Protein AF-A0A958K481-F1 (afdb_monomer)

Secondary structure (DSSP, 8-state):
-------S---S-GGGTT----------SS-HHHHHHHHHTGGGSPPSSEEEEEEE--EEE-TTS-EEEPPPEEEEEEE------PPP-----------------------------------

Radius of gyration: 35.32 Å; Cα contacts (8 Å, |Δi|>4): 56; chains: 1; bounding box: 50×58×116 Å

pLDDT: mean 71.18, std 17.57, range [38.75, 92.88]

Sequence (123 aa):
NNGGDFGQGGTLPDSFGNLGSTTFSGVVVVSSDVRAFINFNRESMPELPFNMLVESWVTGATSSGQTVNTNKVFIEVLFTADVVVPPADGTTGTGAQTEGSTDDQTTDESTSELGTDAGTTEG

Foldseek 3Di:
DDDDDPDDDDPDPPVVVPPPDDDDDDDDPQDPVNVVVCVVCVVVDDDPFDKDKDKDWDWDADPVGDIDIDDIDIDIDTDHDDDPDPPDPDPPPPPDDDDDDDDDDDDDDDDDDDDDDDDDDDD

Mean predicted aligned error: 19.37 Å

Solvent-accessible surface area (backbone atoms only — not comparable to full-atom values): 9178 Å² total; per-residue (Å²): 136,82,82,84,82,88,83,86,81,73,96,62,62,82,79,63,83,71,66,76,89,81,82,88,82,90,78,79,87,74,45,73,64,55,50,50,50,49,64,74,44,46,88,81,46,78,70,74,65,44,78,44,80,45,80,44,65,54,77,47,70,46,100,87,70,49,77,46,70,54,75,78,45,79,44,80,45,78,46,66,72,84,80,81,75,73,79,75,83,75,79,80,77,86,76,87,77,86,85,82,86,82,86,86,88,83,86,81,90,77,88,81,84,85,79,86,87,89,82,86,89,90,136

Structure (mmCIF, N/CA/C/O backbone):
data_AF-A0A958K481-F1
#
_entry.id   AF-A0A958K481-F1
#
loop_
_atom_site.group_PDB
_atom_site.id
_atom_site.type_symbol
_atom_site.label_atom_id
_atom_site.label_alt_id
_atom_site.label_comp_id
_atom_site.label_asym_id
_atom_site.label_entity_id
_atom_site.label_seq_id
_atom_site.pdbx_PDB_ins_code
_atom_site.Cartn_x
_atom_site.Cartn_y
_atom_site.Cartn_z
_atom_site.occupancy
_atom_site.B_iso_or_equiv
_atom_site.auth_seq_id
_atom_site.auth_comp_id
_atom_site.auth_asym_id
_atom_site.auth_atom_id
_atom_site.pdbx_PDB_model_num
ATOM 1 N N . ASN A 1 1 ? 25.360 14.346 -34.187 1.00 46.69 1 ASN A N 1
ATOM 2 C CA . ASN A 1 1 ? 26.161 13.144 -34.506 1.00 46.69 1 ASN A CA 1
ATOM 3 C C . ASN A 1 1 ? 26.271 12.291 -33.262 1.00 46.69 1 ASN A C 1
ATOM 5 O O . ASN A 1 1 ? 26.901 12.748 -32.326 1.00 46.69 1 ASN A O 1
ATOM 9 N N . ASN A 1 2 ? 25.622 11.137 -33.126 1.00 42.38 2 ASN A N 1
ATOM 10 C CA . ASN A 1 2 ? 25.170 10.183 -34.140 1.00 42.38 2 ASN A CA 1
ATOM 11 C C . ASN A 1 2 ? 23.717 9.763 -33.897 1.00 42.38 2 ASN A C 1
ATOM 13 O O . ASN A 1 2 ? 23.387 9.281 -32.818 1.00 42.38 2 ASN A O 1
ATOM 17 N N . GLY A 1 3 ? 22.879 9.945 -34.920 1.00 45.38 3 GLY A N 1
ATOM 18 C CA . GLY A 1 3 ? 21.603 9.254 -35.037 1.00 45.38 3 GLY A CA 1
ATOM 19 C C . GLY A 1 3 ? 21.866 7.834 -35.524 1.00 45.38 3 GLY A C 1
ATOM 20 O O . GLY A 1 3 ? 22.522 7.649 -36.548 1.00 45.38 3 GLY A O 1
ATOM 21 N N . GLY A 1 4 ? 21.404 6.851 -34.754 1.00 46.06 4 GLY A N 1
ATOM 22 C CA . GLY A 1 4 ? 21.304 5.466 -35.193 1.00 46.06 4 GLY A CA 1
ATOM 23 C C . GLY A 1 4 ? 20.072 5.332 -36.071 1.00 46.06 4 GLY A C 1
ATOM 24 O O . GLY A 1 4 ? 18.951 5.285 -35.572 1.00 46.06 4 GLY A O 1
ATOM 25 N N . ASP A 1 5 ? 20.314 5.357 -37.372 1.00 55.31 5 ASP A N 1
ATOM 26 C CA . ASP A 1 5 ? 19.375 5.018 -38.429 1.00 55.31 5 ASP A CA 1
ATOM 27 C C . ASP A 1 5 ? 18.972 3.538 -38.298 1.00 55.31 5 ASP A C 1
ATOM 29 O O . ASP A 1 5 ? 19.783 2.639 -38.518 1.00 55.31 5 ASP A O 1
ATOM 33 N N . PHE A 1 6 ? 17.727 3.287 -37.886 1.00 55.09 6 PHE A N 1
ATOM 34 C CA . PHE A 1 6 ? 17.092 1.964 -37.919 1.00 55.09 6 PHE A CA 1
ATOM 35 C C . PHE A 1 6 ? 16.237 1.782 -39.185 1.00 55.09 6 PHE A C 1
ATOM 37 O O . PHE A 1 6 ? 15.251 1.047 -39.175 1.00 55.09 6 PHE A O 1
ATOM 44 N N . GLY A 1 7 ? 16.577 2.453 -40.285 1.00 55.06 7 GLY A N 1
ATOM 45 C CA . GLY A 1 7 ? 15.882 2.327 -41.556 1.00 55.06 7 GLY A CA 1
ATOM 46 C C . GLY A 1 7 ? 16.638 1.456 -42.553 1.00 55.06 7 GLY A C 1
ATOM 47 O O . GLY A 1 7 ? 17.544 1.946 -43.213 1.00 55.06 7 GLY A O 1
ATOM 48 N N . GLN A 1 8 ? 16.184 0.204 -42.711 1.00 52.12 8 GLN A N 1
ATOM 49 C CA . GLN A 1 8 ? 16.075 -0.583 -43.964 1.00 52.12 8 GLN A CA 1
ATOM 50 C C . GLN A 1 8 ? 16.453 -2.058 -43.757 1.00 52.12 8 GLN A C 1
ATOM 52 O O . GLN A 1 8 ? 17.598 -2.463 -43.931 1.00 52.12 8 GLN A O 1
ATOM 57 N N . GLY A 1 9 ? 15.462 -2.890 -43.419 1.00 47.78 9 GLY A N 1
ATOM 58 C CA . GLY A 1 9 ? 15.612 -4.350 -43.482 1.00 47.78 9 GLY A CA 1
ATOM 59 C C . GLY A 1 9 ? 14.680 -5.157 -42.580 1.00 47.78 9 GLY A C 1
ATOM 60 O O . GLY A 1 9 ? 14.543 -6.362 -42.774 1.00 47.78 9 GLY A O 1
ATOM 61 N N . GLY A 1 10 ? 14.017 -4.527 -41.609 1.00 57.47 10 GLY A N 1
ATOM 62 C CA . GLY A 1 10 ? 13.022 -5.200 -40.776 1.00 57.47 10 GLY A CA 1
ATOM 63 C C . GLY A 1 10 ? 11.701 -5.358 -41.524 1.00 57.47 10 GLY A C 1
ATOM 64 O O . GLY A 1 10 ? 11.105 -4.372 -41.936 1.00 57.47 10 GLY A O 1
ATOM 65 N N . THR A 1 11 ? 11.200 -6.584 -41.661 1.00 59.88 11 THR A N 1
ATOM 66 C CA . THR A 1 11 ? 9.871 -6.905 -42.225 1.00 59.88 11 THR A CA 1
ATOM 67 C C . THR A 1 11 ? 8.705 -6.474 -41.326 1.00 59.88 11 THR A C 1
ATOM 69 O O . THR A 1 11 ? 7.584 -6.953 -41.487 1.00 59.88 11 THR A O 1
ATOM 72 N N . LEU A 1 12 ? 8.968 -5.638 -40.324 1.00 64.56 12 LEU A N 1
ATOM 73 C CA . LEU A 1 12 ? 7.985 -5.221 -39.343 1.00 64.56 12 LEU A CA 1
ATOM 74 C C . LEU A 1 12 ? 7.479 -3.831 -39.735 1.00 64.56 12 LEU A C 1
ATOM 76 O O . LEU A 1 12 ? 8.296 -2.927 -39.887 1.00 64.56 12 LEU A O 1
ATOM 80 N N . PRO A 1 13 ? 6.158 -3.658 -39.920 1.00 65.38 13 PRO A N 1
ATOM 81 C CA . PRO A 1 13 ? 5.569 -2.364 -40.233 1.00 65.38 13 PRO A CA 1
ATOM 82 C C . PRO A 1 13 ? 5.987 -1.304 -39.209 1.00 65.38 13 PRO A C 1
ATOM 84 O O . PRO A 1 13 ? 6.003 -1.586 -38.009 1.00 65.38 13 PRO A O 1
ATOM 87 N N . ASP A 1 14 ? 6.233 -0.074 -39.666 1.00 61.75 14 ASP A N 1
ATOM 88 C CA . ASP A 1 14 ? 6.651 1.076 -38.839 1.00 61.75 14 ASP A CA 1
ATOM 89 C C . ASP A 1 14 ? 5.738 1.329 -37.618 1.00 61.75 14 ASP A C 1
ATOM 91 O O . ASP A 1 14 ? 6.136 1.941 -36.629 1.00 61.75 14 ASP A O 1
ATOM 95 N N . SER A 1 15 ? 4.513 0.799 -37.641 1.00 59.22 15 SER A N 1
ATOM 96 C CA . SER A 1 15 ? 3.543 0.843 -36.543 1.00 59.22 15 SER A CA 1
ATOM 97 C C . SER A 1 15 ? 3.872 -0.050 -35.332 1.00 59.22 15 SER A C 1
ATOM 99 O O . SER A 1 15 ? 3.225 0.098 -34.299 1.00 59.22 15 SER A O 1
ATOM 101 N N . PHE A 1 16 ? 4.862 -0.950 -35.407 1.00 58.09 16 PHE A N 1
ATOM 102 C CA . PHE A 1 16 ? 5.298 -1.791 -34.274 1.00 58.09 16 PHE A CA 1
ATOM 103 C C . PHE A 1 16 ? 6.389 -1.144 -33.407 1.00 58.09 16 PHE A C 1
ATOM 105 O O . PHE A 1 16 ? 6.630 -1.599 -32.289 1.00 58.09 16 PHE A O 1
ATOM 112 N N . GLY A 1 17 ? 7.024 -0.065 -33.875 1.00 55.81 17 GLY A N 1
ATOM 113 C CA . GLY A 1 17 ? 8.056 0.653 -33.115 1.00 55.81 17 GLY A CA 1
ATOM 114 C C . GLY A 1 17 ? 7.526 1.410 -31.889 1.00 55.81 17 GLY A C 1
ATOM 115 O O . GLY A 1 17 ? 8.316 1.896 -31.087 1.00 55.81 17 GLY A O 1
ATOM 116 N N . ASN A 1 18 ? 6.199 1.500 -31.734 1.00 56.22 18 ASN A N 1
ATOM 117 C CA . ASN A 1 18 ? 5.523 2.219 -30.653 1.00 56.22 18 ASN A CA 1
ATOM 118 C C . ASN A 1 18 ? 4.578 1.308 -29.845 1.00 56.22 18 ASN A C 1
ATOM 120 O O . ASN A 1 18 ? 3.480 1.703 -29.454 1.00 56.22 18 ASN A O 1
ATOM 124 N N . LEU A 1 19 ? 4.977 0.053 -29.627 1.00 60.31 19 LEU A N 1
ATOM 125 C CA . LEU A 1 19 ? 4.318 -0.807 -28.650 1.00 60.31 19 LEU A CA 1
ATOM 126 C C . LEU A 1 19 ? 4.822 -0.417 -27.260 1.00 60.31 19 LEU A C 1
ATOM 128 O O . LEU A 1 19 ? 5.927 -0.782 -26.862 1.00 60.31 19 LEU A O 1
ATOM 132 N N . GLY A 1 20 ? 4.021 0.360 -26.531 1.00 61.28 20 GLY A N 1
ATOM 133 C CA . GLY A 1 20 ? 4.296 0.667 -25.132 1.00 61.28 20 GLY A CA 1
ATOM 134 C C . GLY A 1 20 ? 4.506 -0.626 -24.341 1.00 61.28 20 GLY A C 1
ATOM 135 O O . GLY A 1 20 ? 3.608 -1.464 -24.260 1.00 61.28 20 GLY A O 1
ATOM 136 N N . SER A 1 21 ? 5.701 -0.797 -23.773 1.00 68.94 21 SER A N 1
ATOM 137 C CA . SER A 1 21 ? 6.004 -1.921 -22.887 1.00 68.94 21 SER A CA 1
ATOM 138 C C . SER A 1 21 ? 5.124 -1.812 -21.642 1.00 68.94 21 SER A C 1
ATOM 140 O O . SER A 1 21 ? 5.304 -0.909 -20.825 1.00 68.94 21 SER A O 1
ATOM 142 N N . THR A 1 22 ? 4.129 -2.692 -21.532 1.00 68.69 22 THR A N 1
ATOM 143 C CA . THR A 1 22 ? 3.243 -2.774 -20.367 1.00 68.69 22 THR A CA 1
ATOM 144 C C . THR A 1 22 ? 3.685 -3.950 -19.512 1.00 68.69 22 THR A C 1
ATOM 146 O O . THR A 1 22 ? 3.645 -5.094 -19.962 1.00 68.69 22 THR A O 1
ATOM 149 N N . THR A 1 23 ? 4.080 -3.673 -18.273 1.00 68.25 23 THR A N 1
ATOM 150 C CA . THR A 1 23 ? 4.462 -4.692 -17.291 1.00 68.25 23 THR A CA 1
ATOM 151 C C . THR A 1 23 ? 3.482 -4.650 -16.129 1.00 68.25 23 THR A C 1
ATOM 153 O O . THR A 1 23 ? 3.178 -3.577 -15.612 1.00 68.25 23 THR A O 1
ATOM 156 N N . PHE A 1 24 ? 3.011 -5.817 -15.698 1.00 74.12 24 PHE A N 1
ATOM 157 C CA . PHE A 1 24 ? 2.173 -5.955 -14.510 1.00 74.12 24 PHE A CA 1
ATOM 158 C C . PHE A 1 24 ? 3.023 -6.398 -13.322 1.00 74.12 24 PHE A C 1
ATOM 160 O O . PHE A 1 24 ? 3.904 -7.245 -13.461 1.00 74.12 24 PHE A O 1
ATOM 167 N N . SER A 1 25 ? 2.739 -5.836 -12.151 1.00 70.69 25 SER A N 1
ATOM 168 C CA . SER A 1 25 ? 3.348 -6.237 -10.886 1.00 70.69 25 SER A CA 1
ATOM 169 C C . SER A 1 25 ? 2.304 -6.169 -9.776 1.00 70.69 25 SER A C 1
ATOM 171 O O . SER A 1 25 ? 1.467 -5.267 -9.768 1.00 70.69 25 SER A O 1
ATOM 173 N N . GLY A 1 26 ? 2.340 -7.135 -8.859 1.00 76.81 26 GLY A N 1
ATOM 174 C CA . GLY A 1 26 ? 1.534 -7.126 -7.643 1.00 76.81 26 GLY A CA 1
ATOM 175 C C . GLY A 1 26 ? 2.343 -6.547 -6.489 1.00 76.81 26 GLY A C 1
ATOM 176 O O . GLY A 1 26 ? 3.467 -6.983 -6.249 1.00 76.81 26 GLY A O 1
ATOM 177 N N . VAL A 1 27 ? 1.774 -5.585 -5.764 1.00 76.31 27 VAL A N 1
ATOM 178 C CA . VAL A 1 27 ? 2.395 -4.990 -4.573 1.00 76.31 27 VAL A CA 1
ATOM 179 C C . VAL A 1 27 ? 1.437 -5.054 -3.390 1.00 76.31 27 VAL A C 1
ATOM 181 O O . VAL A 1 27 ? 0.230 -4.861 -3.537 1.00 76.31 27 VAL A O 1
ATOM 184 N N . VAL A 1 28 ? 1.976 -5.340 -2.206 1.00 83.19 28 VAL A N 1
ATOM 185 C CA . VAL A 1 28 ? 1.213 -5.319 -0.954 1.00 83.19 28 VAL A CA 1
ATOM 186 C C . VAL A 1 28 ? 1.144 -3.874 -0.464 1.00 83.19 28 VAL A C 1
ATOM 188 O O . VAL A 1 28 ? 2.170 -3.290 -0.131 1.00 83.19 28 VAL A O 1
ATOM 191 N N . VAL A 1 29 ? -0.062 -3.301 -0.425 1.00 81.38 29 VAL A N 1
ATOM 192 C CA . VAL A 1 29 ? -0.278 -1.894 -0.027 1.00 81.38 29 VAL A CA 1
ATOM 193 C C . VAL A 1 29 ? -0.150 -1.710 1.487 1.00 81.38 29 VAL A C 1
ATOM 195 O O . VAL A 1 29 ? 0.438 -0.738 1.948 1.00 81.38 29 VAL A O 1
ATOM 198 N N . VAL A 1 30 ? -0.673 -2.661 2.265 1.00 85.81 30 VAL A N 1
ATOM 199 C CA . VAL A 1 30 ? -0.578 -2.671 3.730 1.00 85.81 30 VAL A CA 1
ATOM 200 C C . VAL A 1 30 ? 0.124 -3.956 4.144 1.00 85.81 30 VAL A C 1
ATOM 202 O O . VAL A 1 30 ? -0.485 -5.026 4.167 1.00 85.81 30 VAL A O 1
ATOM 205 N N . SER A 1 31 ? 1.426 -3.864 4.415 1.00 87.00 31 SER A N 1
ATOM 206 C CA . SER A 1 31 ? 2.209 -5.003 4.898 1.00 87.00 31 SER A CA 1
ATOM 207 C C . SER A 1 31 ? 1.857 -5.350 6.350 1.00 87.00 31 SER A C 1
ATOM 209 O O . SER A 1 31 ? 1.220 -4.567 7.062 1.00 87.00 31 SER A O 1
ATOM 211 N N . SER A 1 32 ? 2.301 -6.523 6.810 1.00 87.62 32 SER A N 1
ATOM 212 C CA . SER A 1 32 ? 2.191 -6.928 8.218 1.00 87.62 32 SER A CA 1
ATOM 213 C C . SER A 1 32 ? 2.786 -5.888 9.161 1.00 87.62 32 SER A C 1
ATOM 215 O O . SER A 1 32 ? 2.192 -5.589 10.191 1.00 87.62 32 SER A O 1
ATOM 217 N N . ASP A 1 33 ? 3.919 -5.304 8.780 1.00 86.88 33 ASP A N 1
ATOM 218 C CA . ASP A 1 33 ? 4.665 -4.366 9.617 1.00 86.88 33 ASP A CA 1
ATOM 219 C C . ASP A 1 33 ? 3.939 -3.027 9.711 1.00 86.88 33 ASP A C 1
ATOM 221 O O . ASP A 1 33 ? 3.823 -2.462 10.796 1.00 86.88 33 ASP A O 1
ATOM 225 N N . VAL A 1 34 ? 3.361 -2.557 8.599 1.00 85.88 34 VAL A N 1
ATOM 226 C CA . VAL A 1 34 ? 2.494 -1.370 8.595 1.00 85.88 34 VAL A CA 1
ATOM 227 C C . VAL A 1 34 ? 1.271 -1.616 9.475 1.00 85.88 34 VAL A C 1
ATOM 229 O O . VAL A 1 34 ? 0.913 -0.763 10.283 1.00 85.88 34 VAL A O 1
ATOM 232 N N . ARG A 1 35 ? 0.653 -2.799 9.388 1.00 84.31 35 ARG A N 1
ATOM 233 C CA . ARG A 1 35 ? -0.489 -3.151 10.241 1.00 84.31 35 ARG A CA 1
ATOM 234 C C . ARG A 1 35 ? -0.104 -3.211 11.721 1.00 84.31 35 ARG A C 1
ATOM 236 O O . ARG A 1 35 ? -0.837 -2.691 12.556 1.00 84.31 35 ARG A O 1
ATOM 243 N N . ALA A 1 36 ? 1.036 -3.816 12.049 1.00 87.56 36 ALA A N 1
ATOM 244 C CA . ALA A 1 36 ? 1.548 -3.883 13.413 1.00 87.56 36 ALA A CA 1
ATOM 245 C C . ALA A 1 36 ? 1.844 -2.483 13.964 1.00 87.56 36 ALA A C 1
ATOM 247 O O . ALA A 1 36 ? 1.438 -2.167 15.079 1.00 87.56 36 ALA A O 1
ATOM 248 N N . PHE A 1 37 ? 2.472 -1.625 13.158 1.00 87.75 37 PHE A N 1
ATOM 249 C CA . PHE A 1 37 ? 2.726 -0.232 13.504 1.00 87.75 37 PHE A CA 1
ATOM 250 C C . PHE A 1 37 ? 1.427 0.536 13.769 1.00 87.75 37 PHE A C 1
ATOM 252 O O . PHE A 1 37 ? 1.318 1.211 14.789 1.00 87.75 37 PHE A O 1
ATOM 259 N N . ILE A 1 38 ? 0.427 0.409 12.893 1.00 87.50 38 ILE A N 1
ATOM 260 C CA . ILE A 1 38 ? -0.876 1.068 13.063 1.00 87.50 38 ILE A CA 1
ATOM 261 C C . ILE A 1 38 ? -1.568 0.585 14.341 1.00 87.50 38 ILE A C 1
ATOM 263 O O . ILE A 1 38 ? -2.092 1.397 15.097 1.00 87.50 38 ILE A O 1
ATOM 267 N N . ASN A 1 39 ? -1.527 -0.719 14.616 1.00 84.00 39 ASN A N 1
ATOM 268 C CA . ASN A 1 39 ? -2.111 -1.286 15.829 1.00 84.00 39 ASN A CA 1
ATOM 269 C C . ASN A 1 39 ? -1.388 -0.820 17.098 1.00 84.00 39 ASN A C 1
ATOM 271 O O . ASN A 1 39 ? -2.046 -0.515 18.088 1.00 84.00 39 ASN A O 1
ATOM 275 N N . PHE A 1 40 ? -0.055 -0.740 17.068 1.00 90.88 40 PHE A N 1
ATOM 276 C CA . PHE A 1 40 ? 0.745 -0.253 18.192 1.00 90.88 40 PHE A CA 1
ATOM 277 C C . PHE A 1 40 ? 0.489 1.232 18.478 1.00 90.88 40 PHE A C 1
ATOM 279 O O . PHE A 1 40 ? 0.444 1.641 19.631 1.00 90.88 40 PHE A O 1
ATOM 286 N N . ASN A 1 41 ? 0.272 2.034 17.434 1.00 89.19 41 ASN A N 1
ATOM 287 C CA . ASN A 1 41 ? 0.050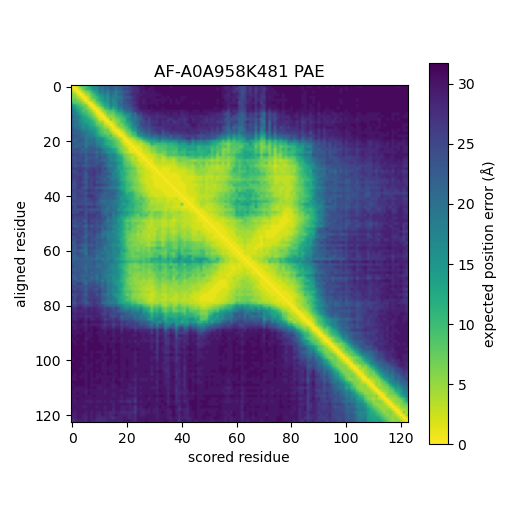 3.475 17.540 1.00 89.19 41 ASN A CA 1
ATOM 288 C C . ASN A 1 41 ? -1.436 3.857 17.492 1.00 89.19 41 ASN A C 1
ATOM 290 O O . ASN A 1 41 ? -1.768 4.995 17.184 1.00 89.19 41 ASN A O 1
ATOM 294 N N . ARG A 1 42 ? -2.356 2.932 17.782 1.00 85.62 42 ARG A N 1
ATOM 295 C CA . ARG A 1 42 ? -3.797 3.169 17.601 1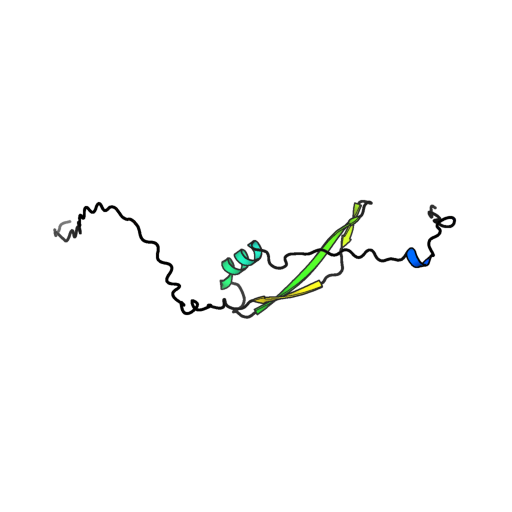.00 85.62 42 ARG A CA 1
ATOM 296 C C . ARG A 1 42 ? -4.325 4.371 18.393 1.00 85.62 42 ARG A C 1
ATOM 298 O O . ARG A 1 42 ? -5.260 5.015 17.938 1.00 85.62 42 ARG A O 1
ATOM 305 N N . GLU A 1 43 ? -3.712 4.690 19.530 1.00 88.94 43 GLU A N 1
ATOM 306 C CA . GLU A 1 43 ? -4.078 5.843 20.368 1.00 88.94 43 GLU A CA 1
ATOM 307 C C . GLU A 1 43 ? -3.749 7.200 19.728 1.00 88.94 43 GLU A C 1
ATOM 309 O O . GLU A 1 43 ? -4.370 8.203 20.067 1.00 88.94 43 GLU A O 1
ATOM 314 N N . SER A 1 44 ? -2.780 7.249 18.809 1.00 92.00 44 SER A N 1
ATOM 315 C CA . SER A 1 44 ? -2.406 8.467 18.079 1.00 92.00 44 SER A CA 1
ATOM 316 C C . SER A 1 44 ? -3.033 8.550 16.685 1.00 92.00 44 SER A C 1
ATOM 318 O O . SER A 1 44 ? -2.823 9.530 15.968 1.00 92.00 44 SER A O 1
ATOM 320 N N . MET A 1 45 ? -3.813 7.538 16.303 1.00 89.19 45 MET A N 1
ATOM 321 C CA . MET A 1 45 ? -4.542 7.494 15.040 1.00 89.19 45 MET A CA 1
ATOM 322 C C . MET A 1 45 ? -5.941 8.107 15.201 1.00 89.19 45 MET A C 1
ATOM 324 O O . MET A 1 45 ? -6.473 8.159 16.312 1.00 89.19 45 MET A O 1
ATOM 328 N N . PRO A 1 46 ? -6.572 8.558 14.101 1.00 91.94 46 PRO A N 1
ATOM 329 C CA . PRO A 1 46 ? -7.974 8.954 14.126 1.00 91.94 46 PRO A CA 1
ATOM 330 C C . PRO A 1 46 ? -8.876 7.834 14.655 1.00 91.94 46 PRO A C 1
ATOM 332 O O . PRO A 1 46 ? -8.584 6.645 14.488 1.00 91.94 46 PRO A O 1
ATOM 335 N N . GLU A 1 47 ? -10.007 8.215 15.247 1.00 89.94 47 GLU A N 1
ATOM 336 C CA . GLU A 1 47 ? -11.018 7.243 15.655 1.00 89.94 47 GLU A CA 1
ATOM 337 C C . GLU A 1 47 ? -11.538 6.463 14.440 1.00 89.94 47 GLU A C 1
ATOM 339 O O . GLU A 1 47 ? -11.720 7.003 13.348 1.00 89.94 47 GLU A O 1
ATOM 344 N N . LEU A 1 48 ? -11.756 5.160 14.629 1.00 88.50 48 LEU A N 1
ATOM 345 C CA . LEU A 1 48 ? -12.284 4.296 13.578 1.00 88.50 48 LEU A CA 1
ATOM 346 C C . LEU A 1 48 ? -13.793 4.546 13.382 1.00 88.50 48 LEU A C 1
ATOM 348 O O . LEU A 1 48 ? -14.510 4.671 14.376 1.00 88.50 48 LEU A O 1
ATOM 352 N N . PRO A 1 49 ? -14.310 4.497 12.139 1.00 92.25 49 PRO A N 1
ATOM 353 C CA . PRO A 1 49 ? -13.578 4.243 10.899 1.00 92.25 49 PRO A CA 1
ATOM 354 C C . PRO A 1 49 ? -12.918 5.504 10.322 1.00 92.25 49 PRO A C 1
ATOM 356 O O . PRO A 1 49 ? -13.479 6.595 10.394 1.00 92.25 49 PRO A O 1
ATOM 359 N N . PHE A 1 50 ? -11.770 5.341 9.661 1.00 91.06 50 PHE A N 1
ATOM 360 C CA . PHE A 1 50 ? -11.120 6.431 8.926 1.00 91.06 50 PHE A CA 1
ATOM 361 C C . PHE A 1 50 ? -10.533 5.955 7.595 1.00 91.06 50 PHE A C 1
ATOM 363 O O . PHE A 1 50 ? -10.168 4.788 7.438 1.00 91.06 50 PHE A O 1
ATOM 370 N N . ASN A 1 51 ? -10.409 6.884 6.645 1.00 92.00 51 ASN A N 1
ATOM 371 C CA . ASN A 1 51 ? -9.745 6.650 5.366 1.00 92.00 51 ASN A CA 1
ATOM 372 C C . ASN A 1 51 ? -8.312 7.169 5.415 1.00 92.00 51 ASN A C 1
ATOM 374 O O . ASN A 1 51 ? -8.050 8.280 5.876 1.00 92.00 51 ASN A O 1
ATOM 378 N N . MET A 1 52 ? -7.391 6.374 4.887 1.00 89.69 52 MET A N 1
ATOM 379 C CA . MET A 1 52 ? -6.014 6.767 4.646 1.00 89.69 52 MET A CA 1
ATOM 380 C C . MET A 1 52 ? -5.755 6.772 3.144 1.00 89.69 52 MET A C 1
ATOM 382 O O . MET A 1 52 ? -5.913 5.751 2.477 1.00 89.69 52 MET A O 1
ATOM 386 N N . LEU A 1 53 ? -5.335 7.920 2.616 1.00 91.81 53 LEU A N 1
ATOM 387 C CA . LEU A 1 53 ? -4.924 8.046 1.224 1.00 91.81 53 LEU A CA 1
ATOM 388 C C . LEU A 1 53 ? -3.422 7.769 1.114 1.00 91.81 53 LEU A C 1
ATOM 390 O O . LEU A 1 53 ? -2.602 8.535 1.614 1.00 91.81 53 LEU A O 1
ATOM 394 N N . VAL A 1 54 ? -3.069 6.668 0.462 1.00 89.12 54 VAL A N 1
ATOM 395 C CA . VAL A 1 54 ? -1.687 6.237 0.254 1.00 89.12 54 VAL A CA 1
ATOM 396 C C . VAL A 1 54 ? -1.245 6.654 -1.141 1.00 89.12 54 VAL A C 1
ATOM 398 O O . VAL A 1 54 ? -1.787 6.192 -2.142 1.00 89.12 54 VAL A O 1
ATOM 401 N N . GLU A 1 55 ? -0.246 7.524 -1.215 1.00 91.75 55 GLU A N 1
ATOM 402 C CA . GLU A 1 55 ? 0.412 7.877 -2.470 1.00 91.75 55 GLU A CA 1
ATOM 403 C C . GLU A 1 55 ? 1.501 6.846 -2.793 1.00 91.75 55 GLU A C 1
ATOM 405 O O . GLU A 1 55 ? 2.382 6.584 -1.976 1.00 91.75 55 GLU A O 1
ATOM 410 N N . SER A 1 56 ? 1.445 6.256 -3.986 1.00 87.56 56 SER A N 1
ATOM 411 C CA . SER A 1 56 ? 2.377 5.221 -4.431 1.00 87.56 56 SER A CA 1
ATOM 412 C C . SER A 1 56 ? 2.889 5.489 -5.845 1.00 87.56 56 SER A C 1
ATOM 414 O O . SER A 1 56 ? 2.188 6.048 -6.690 1.00 87.56 56 SER A O 1
ATOM 416 N N . TRP A 1 57 ? 4.125 5.079 -6.111 1.00 88.31 57 TRP A N 1
ATOM 417 C CA . TRP A 1 57 ? 4.729 5.022 -7.439 1.00 88.31 57 TRP A CA 1
ATOM 418 C C . TRP A 1 57 ? 5.786 3.917 -7.457 1.00 88.31 57 TRP A C 1
ATOM 420 O O . TRP A 1 57 ? 6.305 3.510 -6.416 1.00 88.31 57 TRP A O 1
ATOM 430 N N . VAL A 1 58 ? 6.126 3.438 -8.649 1.00 85.38 58 VAL A N 1
ATOM 431 C CA . VAL A 1 5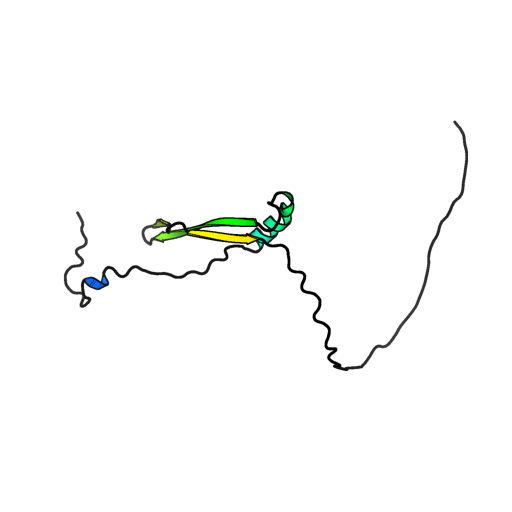8 ? 7.190 2.456 -8.849 1.00 85.38 58 VAL A CA 1
ATOM 432 C C . VAL A 1 58 ? 8.414 3.170 -9.403 1.00 85.38 58 VAL A C 1
ATOM 434 O O . VAL A 1 58 ? 8.316 3.971 -10.332 1.00 85.38 58 VAL A O 1
ATOM 437 N N . THR A 1 59 ? 9.578 2.860 -8.842 1.00 89.56 59 THR A N 1
ATOM 438 C CA . THR A 1 59 ? 10.874 3.300 -9.357 1.00 89.56 59 THR A CA 1
ATOM 439 C C . THR A 1 59 ? 11.592 2.107 -9.975 1.00 89.56 59 THR A C 1
ATOM 441 O O . THR A 1 59 ? 11.722 1.061 -9.344 1.00 89.56 59 THR A O 1
ATOM 444 N N . GLY A 1 60 ? 12.060 2.261 -11.210 1.00 85.88 60 GLY A N 1
ATOM 445 C CA . GLY A 1 60 ? 12.874 1.278 -11.918 1.00 85.88 60 GLY A CA 1
ATOM 446 C C . GLY A 1 60 ? 14.161 1.896 -12.459 1.00 85.88 60 GLY A C 1
ATOM 447 O O . GLY A 1 60 ? 14.293 3.116 -12.531 1.00 85.88 60 GLY A O 1
ATOM 448 N N . ALA A 1 61 ? 15.108 1.051 -12.861 1.00 90.94 61 ALA A N 1
ATOM 449 C CA . ALA A 1 61 ? 16.326 1.468 -13.548 1.00 90.94 61 ALA A CA 1
ATOM 450 C C . ALA A 1 61 ? 16.356 0.882 -14.964 1.00 90.94 61 ALA A C 1
ATOM 452 O O . ALA A 1 61 ? 16.012 -0.278 -15.184 1.00 90.94 61 ALA A O 1
ATOM 453 N N . THR A 1 62 ? 16.764 1.696 -15.930 1.00 87.50 62 THR A N 1
ATOM 454 C CA . THR A 1 62 ? 16.992 1.276 -17.318 1.00 87.50 62 THR A CA 1
ATOM 455 C C . THR A 1 62 ? 18.346 0.580 -17.459 1.00 87.50 62 THR A C 1
ATOM 457 O O . THR A 1 62 ? 19.226 0.722 -16.610 1.00 87.50 62 THR A O 1
ATOM 460 N N . SER A 1 63 ? 18.559 -0.133 -18.569 1.00 86.50 63 SER A N 1
ATOM 461 C CA . SER A 1 63 ? 19.847 -0.775 -18.874 1.00 86.50 63 SER A CA 1
ATOM 462 C C . SER A 1 63 ? 21.011 0.214 -19.019 1.00 86.50 63 SER A C 1
ATOM 464 O O . SER A 1 63 ? 22.164 -0.176 -18.862 1.00 86.50 63 SER A O 1
ATOM 466 N N . SER A 1 64 ? 20.725 1.494 -19.280 1.00 90.44 64 SER A N 1
ATOM 467 C CA . SER A 1 64 ? 21.710 2.582 -19.307 1.00 90.44 64 SER A CA 1
ATOM 468 C C . SER A 1 64 ? 21.986 3.196 -17.928 1.00 90.44 64 SER A C 1
ATOM 470 O O . SER A 1 64 ? 22.768 4.140 -17.828 1.00 90.44 64 SER A O 1
ATOM 472 N N . GLY A 1 65 ? 21.356 2.684 -16.865 1.00 90.94 65 GLY A N 1
ATOM 473 C CA . GLY A 1 65 ? 21.532 3.157 -15.491 1.00 90.94 65 GLY A CA 1
ATOM 474 C C . GLY A 1 65 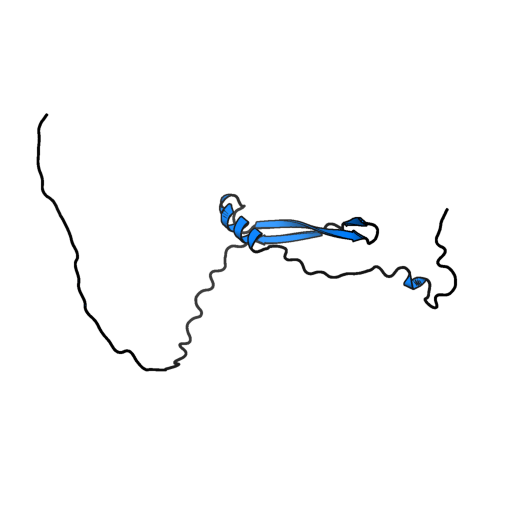? 20.689 4.381 -15.124 1.00 90.94 65 GLY A C 1
ATOM 475 O O . GLY A 1 65 ? 20.867 4.931 -14.041 1.00 90.94 65 GLY A O 1
ATOM 476 N N . GLN A 1 66 ? 19.770 4.822 -15.988 1.00 90.19 66 GLN A N 1
ATOM 477 C CA . GLN A 1 66 ? 18.856 5.918 -15.655 1.00 90.19 66 GLN A CA 1
ATOM 478 C C . GLN A 1 66 ? 17.671 5.415 -14.837 1.00 90.19 66 GLN A C 1
ATOM 480 O O . GLN A 1 66 ? 17.042 4.419 -15.202 1.00 90.19 66 GLN A O 1
ATOM 485 N N . THR A 1 67 ? 17.338 6.147 -13.778 1.00 91.94 67 THR A N 1
ATOM 486 C CA . THR A 1 67 ? 16.144 5.911 -12.966 1.00 91.94 67 THR A CA 1
ATOM 487 C C . THR A 1 67 ? 14.904 6.453 -13.665 1.00 91.94 67 THR A C 1
ATOM 489 O O . THR A 1 67 ? 14.880 7.604 -14.098 1.00 91.94 67 THR A O 1
ATOM 492 N N . VAL A 1 68 ? 13.855 5.641 -13.726 1.00 88.00 68 VAL A N 1
ATOM 493 C CA . VAL A 1 68 ? 12.538 6.020 -14.240 1.00 88.00 68 VAL A CA 1
ATOM 494 C C . VAL A 1 68 ? 11.517 5.788 -13.137 1.00 88.00 68 VAL A C 1
ATOM 496 O O . VAL A 1 68 ? 11.475 4.715 -12.537 1.00 88.00 68 VAL A O 1
ATOM 499 N N . ASN A 1 69 ? 10.690 6.795 -12.877 1.00 88.94 69 ASN A N 1
ATOM 500 C CA . ASN A 1 69 ? 9.559 6.684 -11.964 1.00 88.94 69 ASN A CA 1
ATOM 501 C C . ASN A 1 69 ? 8.270 6.593 -12.776 1.00 88.94 69 ASN A C 1
ATOM 503 O O . ASN A 1 69 ? 8.115 7.301 -13.773 1.00 88.94 69 ASN A O 1
ATOM 507 N N . THR A 1 70 ? 7.338 5.755 -12.337 1.00 86.38 70 THR A N 1
ATOM 508 C CA . THR A 1 70 ? 5.985 5.750 -12.888 1.00 86.38 70 THR A CA 1
ATOM 509 C C . THR A 1 70 ? 5.206 6.974 -12.421 1.00 86.38 70 THR A C 1
ATOM 511 O O . THR A 1 70 ? 5.594 7.687 -11.491 1.00 86.38 70 THR A O 1
ATOM 514 N N . ASN A 1 71 ? 4.047 7.185 -13.037 1.00 89.00 71 ASN A N 1
ATOM 515 C CA . ASN A 1 71 ? 3.054 8.116 -12.531 1.00 89.00 71 ASN A CA 1
ATOM 516 C C . ASN A 1 71 ? 2.645 7.727 -11.105 1.00 89.00 71 ASN A C 1
ATOM 518 O O . ASN A 1 71 ? 2.586 6.544 -10.754 1.00 89.00 71 ASN A O 1
ATOM 522 N N . LYS A 1 72 ? 2.356 8.753 -10.305 1.00 92.19 72 LYS A N 1
ATOM 523 C CA . LYS A 1 72 ? 1.806 8.600 -8.962 1.00 92.19 72 LYS A CA 1
ATOM 524 C C . LYS A 1 72 ? 0.374 8.092 -9.047 1.00 92.19 72 LYS A C 1
ATOM 526 O O . LYS A 1 72 ? -0.398 8.538 -9.896 1.00 92.19 72 LYS A O 1
ATOM 531 N N . VAL A 1 73 ? 0.033 7.189 -8.142 1.00 89.69 73 VAL A N 1
ATOM 532 C CA . VAL A 1 73 ? -1.311 6.647 -7.962 1.00 89.69 73 VAL A CA 1
ATOM 533 C C . VAL A 1 73 ? -1.687 6.811 -6.496 1.00 89.69 73 VAL A C 1
ATOM 535 O O . VAL A 1 73 ? -0.855 6.612 -5.614 1.00 89.69 73 VAL A O 1
ATOM 538 N N . PHE A 1 74 ? -2.938 7.181 -6.239 1.00 91.88 74 PHE A N 1
ATOM 539 C CA . PHE A 1 74 ? -3.482 7.270 -4.890 1.00 91.88 74 PHE A CA 1
ATOM 540 C C . PHE A 1 74 ? -4.365 6.057 -4.613 1.00 91.88 74 PHE A C 1
ATOM 542 O O . PHE A 1 74 ? -5.228 5.719 -5.422 1.00 91.88 74 PHE A O 1
ATOM 549 N N . ILE A 1 75 ? -4.136 5.409 -3.477 1.00 90.75 75 ILE A N 1
ATOM 550 C CA . ILE A 1 75 ? -4.883 4.242 -3.017 1.00 90.75 75 ILE A CA 1
ATOM 551 C C . ILE A 1 75 ? -5.600 4.632 -1.732 1.00 90.75 75 ILE A C 1
ATOM 553 O O . ILE A 1 75 ? -4.963 5.026 -0.759 1.00 90.75 75 ILE A O 1
ATOM 557 N N . GLU A 1 76 ? -6.923 4.531 -1.722 1.00 92.88 76 GLU A N 1
ATOM 558 C CA . GLU A 1 76 ? -7.716 4.767 -0.520 1.00 92.88 76 GLU A CA 1
ATOM 559 C C . GLU A 1 76 ? -7.827 3.473 0.290 1.00 92.88 76 GLU A C 1
ATOM 561 O O . GLU A 1 76 ? -8.278 2.441 -0.209 1.00 92.88 76 GLU A O 1
ATOM 566 N N . VAL A 1 77 ? -7.388 3.527 1.545 1.00 89.75 77 VAL A N 1
ATOM 567 C CA . VAL A 1 77 ? -7.444 2.415 2.491 1.00 89.75 77 VAL A CA 1
ATOM 568 C C . VAL A 1 77 ? -8.408 2.784 3.609 1.00 89.75 77 VAL A C 1
ATOM 570 O O . VAL A 1 77 ? -8.147 3.705 4.380 1.00 89.75 77 VAL A O 1
ATOM 573 N N . LEU A 1 78 ? -9.515 2.052 3.707 1.00 91.31 78 LEU A N 1
ATOM 574 C CA . LEU A 1 78 ? -10.490 2.208 4.781 1.00 91.31 78 LEU A CA 1
ATOM 575 C C . LEU A 1 78 ? -10.091 1.333 5.976 1.00 91.31 78 LEU A C 1
ATOM 577 O O . LEU A 1 78 ? -10.037 0.106 5.873 1.00 91.31 78 LEU A O 1
ATOM 581 N N . PHE A 1 79 ? -9.871 1.967 7.123 1.00 87.25 79 PHE A N 1
ATOM 582 C CA . PHE A 1 79 ? -9.688 1.291 8.401 1.00 87.25 79 PHE A CA 1
ATOM 583 C C . PHE A 1 79 ? -11.025 1.220 9.124 1.00 87.25 79 PHE A C 1
ATOM 585 O O . PHE A 1 79 ? -11.686 2.234 9.344 1.00 87.25 79 PHE A O 1
ATOM 592 N N . THR A 1 80 ? -11.420 0.010 9.508 1.00 89.81 80 THR A N 1
ATOM 593 C CA . THR A 1 80 ? -12.655 -0.255 10.252 1.00 89.81 80 THR A CA 1
ATOM 594 C C . THR A 1 80 ? -12.342 -0.960 11.563 1.00 89.81 80 THR A C 1
ATOM 596 O O . THR A 1 80 ? -11.247 -1.492 11.749 1.00 89.81 80 THR A O 1
ATOM 599 N N . ALA A 1 81 ? -13.294 -0.922 12.497 1.00 84.69 81 ALA A N 1
ATOM 600 C CA . ALA A 1 81 ? -13.215 -1.742 13.696 1.00 84.69 81 ALA A CA 1
ATOM 601 C C . ALA A 1 81 ? -13.221 -3.230 13.319 1.00 84.69 81 ALA A C 1
ATOM 603 O O . ALA A 1 81 ? -13.860 -3.625 12.342 1.00 84.69 81 ALA A O 1
ATOM 604 N N . ASP A 1 82 ? -12.533 -4.049 14.114 1.00 79.38 82 ASP A N 1
ATOM 605 C CA . ASP A 1 82 ? -12.547 -5.494 13.917 1.00 79.38 82 ASP A CA 1
ATOM 606 C C . ASP A 1 82 ? -13.983 -6.019 14.014 1.00 79.38 82 ASP A C 1
ATOM 608 O O . ASP A 1 82 ? -14.721 -5.730 14.960 1.00 79.38 82 ASP A O 1
ATOM 612 N N . VAL A 1 83 ? -14.378 -6.815 13.023 1.00 77.88 83 VAL A N 1
ATOM 613 C CA . VAL A 1 83 ? -15.651 -7.528 13.061 1.00 77.88 83 VAL A CA 1
ATOM 614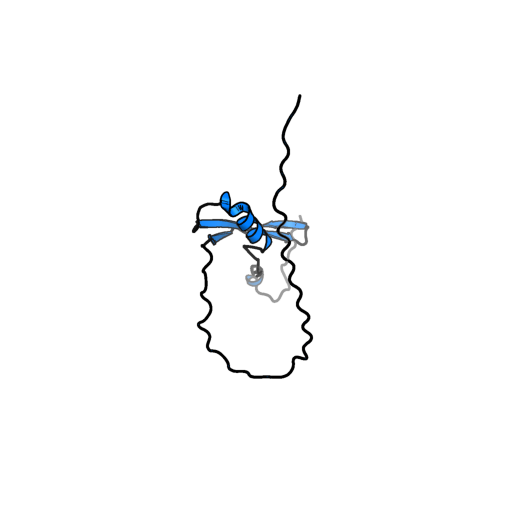 C C . VAL A 1 83 ? -15.474 -8.722 13.989 1.00 77.88 83 VAL A C 1
ATOM 616 O O . VAL A 1 83 ? -14.775 -9.680 13.655 1.00 77.88 83 VAL A O 1
ATOM 619 N N . VAL A 1 84 ? -16.116 -8.679 15.156 1.00 78.44 84 VAL A N 1
ATOM 620 C CA . VAL A 1 84 ? -16.240 -9.859 16.016 1.00 78.44 84 VAL A CA 1
ATOM 621 C C . VAL A 1 84 ? -17.180 -10.831 15.313 1.00 78.44 84 VAL A C 1
ATOM 623 O O . VAL A 1 84 ? -18.395 -10.642 15.309 1.00 78.44 84 VAL A O 1
ATOM 626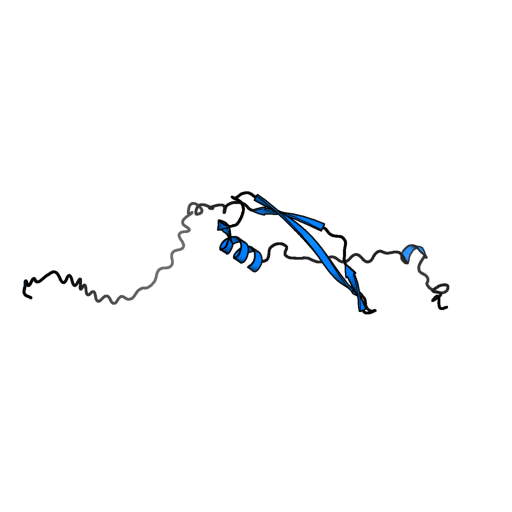 N N . VAL A 1 85 ? -16.617 -11.858 14.679 1.00 77.56 85 VAL A N 1
ATOM 627 C CA . VAL A 1 85 ? -17.404 -12.977 14.160 1.00 77.56 85 VAL A CA 1
ATOM 628 C C . VAL A 1 85 ? -17.780 -13.841 15.365 1.00 77.56 85 VAL A C 1
ATOM 630 O O . VAL A 1 85 ? -16.874 -14.359 16.025 1.00 77.56 85 VAL A O 1
ATOM 633 N N . PRO A 1 86 ? -19.074 -13.978 15.705 1.00 79.12 86 PRO A N 1
ATOM 634 C CA . PRO A 1 86 ? -19.470 -14.887 16.769 1.00 79.12 86 PRO A CA 1
ATOM 635 C C . PRO A 1 86 ? -19.032 -16.315 16.402 1.00 79.12 86 PRO A C 1
ATOM 637 O O . PRO A 1 86 ? -18.969 -16.641 15.211 1.00 79.12 86 PRO A O 1
ATOM 640 N N . PRO A 1 87 ? -18.718 -17.175 17.390 1.00 78.62 87 PRO A N 1
ATOM 641 C CA . PRO A 1 87 ? -18.476 -18.586 17.122 1.00 78.62 87 PRO A CA 1
ATOM 642 C C . PRO A 1 87 ? -19.626 -19.132 16.276 1.00 78.62 87 PRO A C 1
ATOM 644 O O . PRO A 1 87 ? -20.785 -18.850 16.576 1.00 78.62 87 PRO A O 1
ATOM 647 N N . ALA A 1 88 ? -19.319 -19.878 15.213 1.00 80.06 88 ALA A N 1
ATOM 648 C CA . ALA A 1 88 ? -20.361 -20.572 14.471 1.00 80.06 88 ALA A CA 1
ATOM 649 C C . ALA A 1 88 ? -21.129 -21.451 15.464 1.00 80.06 88 ALA A C 1
ATOM 651 O O . ALA A 1 88 ? -20.499 -22.243 16.171 1.00 80.06 88 ALA A O 1
ATOM 652 N N . ASP A 1 89 ? -22.452 -21.279 15.541 1.00 70.06 89 ASP A N 1
ATOM 653 C CA . ASP A 1 89 ? -23.312 -22.118 16.371 1.00 70.06 89 ASP A CA 1
ATOM 654 C C . ASP A 1 89 ? -22.987 -23.576 16.045 1.00 70.06 89 ASP A C 1
ATOM 656 O O . ASP A 1 89 ? -23.164 -24.045 14.916 1.00 70.06 89 ASP A O 1
ATOM 660 N N . GLY A 1 90 ? -22.377 -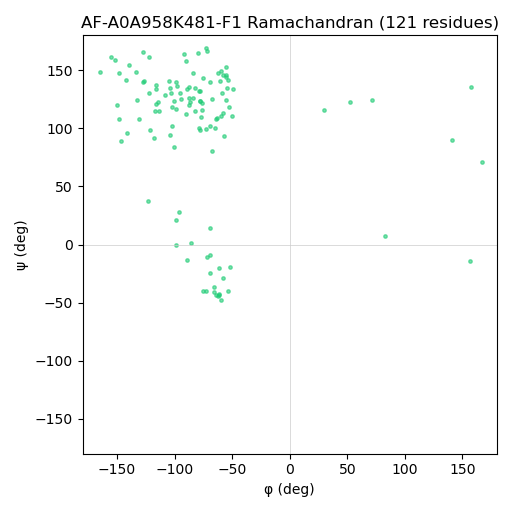24.255 17.014 1.00 56.59 90 GLY A N 1
ATOM 661 C CA . GLY A 1 90 ? -21.780 -25.558 16.803 1.00 56.59 90 GLY A CA 1
ATOM 662 C C . GLY A 1 90 ? -22.832 -26.545 16.325 1.00 56.59 90 GLY A C 1
ATOM 663 O O . GLY A 1 90 ? -23.675 -26.986 17.099 1.00 56.59 90 GLY A O 1
ATOM 664 N N . THR A 1 91 ? -22.738 -26.975 15.068 1.00 54.88 91 THR A N 1
ATOM 665 C CA . THR A 1 91 ? -23.176 -28.330 14.750 1.00 54.88 91 THR A CA 1
ATOM 666 C C . THR A 1 91 ? -22.112 -29.245 15.337 1.00 54.88 91 THR A C 1
ATOM 668 O O . THR A 1 91 ? -21.020 -29.384 14.789 1.00 54.88 91 THR A O 1
ATOM 671 N N . THR A 1 92 ? -22.404 -29.803 16.508 1.00 49.66 92 THR A N 1
ATOM 672 C CA . THR A 1 92 ? -21.632 -30.863 17.149 1.00 49.66 92 THR A CA 1
ATOM 673 C C . THR A 1 92 ? -21.534 -32.054 16.199 1.00 49.66 92 THR A C 1
ATOM 675 O O . THR A 1 92 ? -22.401 -32.922 16.153 1.00 49.66 92 THR A O 1
ATOM 678 N N . GLY A 1 93 ? -20.458 -32.106 15.417 1.00 50.38 93 GLY A N 1
ATOM 679 C CA . GLY A 1 93 ? -20.046 -33.323 14.736 1.00 50.38 93 GLY A CA 1
ATOM 680 C C . GLY A 1 93 ? -19.649 -34.352 15.787 1.00 50.38 93 GLY A C 1
ATOM 681 O O . GLY A 1 93 ? -18.560 -34.281 16.350 1.00 50.38 93 GLY A O 1
ATOM 682 N N . THR A 1 94 ? -20.546 -35.291 16.082 1.00 53.50 94 THR A N 1
ATOM 683 C CA . THR A 1 94 ? -20.277 -36.475 16.904 1.00 53.50 94 THR A CA 1
ATOM 684 C C . THR A 1 94 ? -19.313 -37.401 16.155 1.00 53.50 94 THR A C 1
ATOM 686 O O . THR A 1 94 ? -19.721 -38.359 15.509 1.00 53.50 94 THR A O 1
ATOM 689 N N . GLY A 1 95 ? -18.019 -37.090 16.202 1.00 44.69 95 GLY A N 1
ATOM 690 C CA . GLY A 1 95 ? -16.937 -37.983 15.797 1.00 44.69 95 GLY A CA 1
ATOM 691 C C . GLY A 1 95 ? -16.320 -38.619 17.034 1.00 44.69 95 GLY A C 1
ATOM 692 O O . GLY A 1 95 ? -15.346 -38.105 17.572 1.00 44.69 95 GLY A O 1
ATOM 693 N N . ALA A 1 96 ? -16.920 -39.705 17.517 1.00 48.72 96 ALA A N 1
ATOM 694 C CA . ALA A 1 96 ? -16.356 -40.515 18.587 1.00 48.72 96 ALA A CA 1
ATOM 695 C C . ALA A 1 96 ? -15.076 -41.219 18.109 1.00 48.72 96 ALA A C 1
ATOM 697 O O . ALA A 1 96 ? -15.139 -41.977 17.144 1.00 48.72 96 ALA A O 1
ATOM 698 N N . GLN A 1 97 ? -13.963 -41.029 18.826 1.00 44.94 97 GLN A N 1
ATOM 699 C CA . GLN A 1 97 ? -12.975 -42.082 19.095 1.00 44.94 97 GLN A CA 1
ATOM 700 C C . GLN A 1 97 ? -12.452 -41.948 20.537 1.00 44.94 97 GLN A C 1
ATOM 702 O O . GLN A 1 97 ? -11.569 -41.153 20.841 1.00 44.94 97 GLN A O 1
ATOM 707 N N . THR A 1 98 ? -13.076 -42.727 21.422 1.00 41.94 98 THR A N 1
ATOM 708 C CA . THR A 1 98 ? -12.486 -43.434 22.580 1.00 41.94 98 THR A CA 1
ATOM 709 C C . THR A 1 98 ? -11.337 -44.324 22.044 1.00 41.94 98 THR A C 1
ATOM 711 O O . THR A 1 98 ? -11.463 -44.795 20.918 1.00 41.94 98 THR A O 1
ATOM 714 N N . GLU A 1 99 ? -10.172 -44.595 22.643 1.00 48.59 99 GLU A N 1
ATOM 715 C CA . GLU A 1 99 ? -9.646 -44.813 24.007 1.00 48.59 99 GLU A CA 1
ATOM 716 C C . GLU A 1 99 ? -8.127 -44.455 23.977 1.00 48.59 99 GLU A C 1
ATOM 718 O O . GLU A 1 99 ? -7.532 -44.425 22.905 1.00 48.59 99 GLU A O 1
ATOM 723 N N . GLY A 1 100 ? -7.391 -44.187 25.055 1.00 38.75 100 GLY A N 1
ATOM 724 C CA . GLY A 1 100 ? -7.656 -44.406 26.464 1.00 38.75 100 GLY A CA 1
ATOM 725 C C . GLY A 1 100 ? -6.686 -43.613 27.348 1.00 38.75 100 GLY A C 1
ATOM 726 O O . GLY A 1 100 ? -5.538 -43.346 26.990 1.00 38.75 100 GLY A O 1
ATOM 727 N N . SER A 1 101 ? -7.221 -43.229 28.503 1.00 47.22 101 SER A N 1
ATOM 728 C CA . SER A 1 101 ? -6.517 -42.716 29.672 1.00 47.22 101 SER A CA 1
ATOM 729 C C . SER A 1 101 ? -6.107 -43.911 30.531 1.00 47.22 101 SER A C 1
ATOM 731 O O . SER A 1 101 ? -6.941 -44.787 30.764 1.00 47.22 101 SER A O 1
ATOM 733 N N . THR A 1 102 ? -4.870 -43.933 31.025 1.00 44.66 102 THR A N 1
ATOM 734 C CA . THR A 1 102 ? -4.550 -44.655 32.260 1.00 44.66 102 THR A CA 1
ATOM 735 C C . THR A 1 102 ? -4.088 -43.617 33.264 1.00 44.66 102 THR A C 1
ATOM 737 O O . THR A 1 102 ? -3.085 -42.936 33.052 1.00 44.66 102 THR A O 1
ATOM 740 N N . ASP A 1 103 ? -4.902 -43.493 34.304 1.00 49.75 103 ASP A N 1
ATOM 741 C CA . ASP A 1 103 ? -4.771 -42.625 35.464 1.00 49.75 103 ASP A CA 1
ATOM 742 C C . ASP A 1 103 ? -3.443 -42.803 36.211 1.00 49.75 103 ASP A C 1
ATOM 744 O O . ASP A 1 103 ? -2.970 -43.927 36.381 1.00 49.75 103 ASP A O 1
ATOM 748 N N . ASP A 1 104 ? -2.924 -41.707 36.768 1.00 54.31 104 ASP A N 1
ATOM 749 C CA . ASP A 1 104 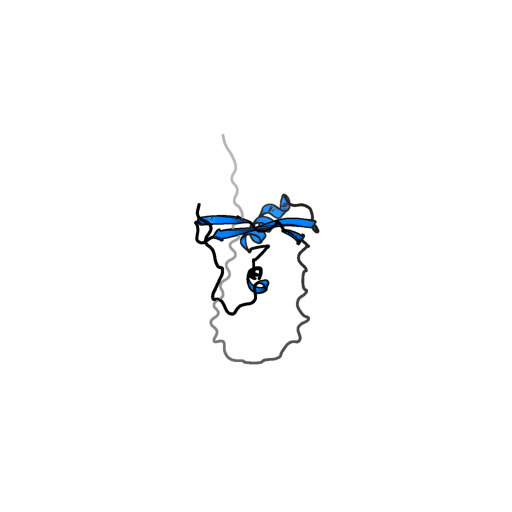? -2.477 -41.721 38.163 1.00 54.31 104 ASP A CA 1
ATOM 750 C C . ASP A 1 104 ? -2.671 -40.330 38.790 1.00 54.31 104 ASP A C 1
ATOM 752 O O . ASP A 1 104 ? -2.006 -39.350 38.442 1.00 54.31 104 ASP A O 1
ATOM 756 N N . GLN A 1 105 ? -3.664 -40.245 39.675 1.00 49.16 105 GLN A N 1
ATOM 757 C CA . GLN A 1 105 ? -3.912 -39.127 40.576 1.00 49.16 105 GLN A CA 1
ATOM 758 C C . GLN A 1 105 ? -3.099 -39.348 41.853 1.00 49.16 105 GLN A C 1
ATOM 760 O O . GLN A 1 105 ? -3.356 -40.303 42.580 1.00 49.16 105 GLN A O 1
ATOM 765 N N . THR A 1 106 ? -2.291 -38.364 42.242 1.00 43.00 106 THR A N 1
ATOM 766 C CA . THR A 1 106 ? -2.137 -38.045 43.667 1.00 43.00 106 THR A CA 1
ATOM 767 C C . THR A 1 106 ? -2.294 -36.550 43.884 1.00 43.00 106 THR A C 1
ATOM 769 O O . THR A 1 106 ? -1.455 -35.738 43.502 1.00 43.00 106 THR A O 1
ATOM 772 N N . THR A 1 107 ? -3.438 -36.241 44.479 1.00 52.31 107 THR A N 1
ATOM 773 C CA . THR A 1 107 ? -3.852 -35.026 45.170 1.00 52.31 107 THR A CA 1
ATOM 774 C C . THR A 1 107 ? -2.853 -34.666 46.269 1.00 52.31 107 THR A C 1
ATOM 776 O O . THR A 1 107 ? -2.525 -35.535 47.071 1.00 52.31 107 THR A O 1
ATOM 779 N N . ASP A 1 108 ? -2.452 -33.398 46.377 1.00 51.72 108 ASP A N 1
ATOM 780 C CA . ASP A 1 108 ? -2.260 -32.815 47.707 1.00 51.72 108 ASP A CA 1
ATOM 781 C C . ASP A 1 108 ? -2.533 -31.305 47.698 1.00 51.72 108 ASP A C 1
ATOM 783 O O . ASP A 1 108 ? -1.922 -30.529 46.958 1.00 51.72 108 ASP A O 1
ATOM 787 N N . GLU A 1 109 ? -3.516 -30.922 48.506 1.00 54.81 109 GLU A N 1
ATOM 788 C CA . GLU A 1 109 ? -3.852 -29.551 48.862 1.00 54.81 109 GLU A CA 1
ATOM 789 C C . GLU A 1 109 ? -2.872 -29.073 49.934 1.00 54.81 109 GLU A C 1
ATOM 791 O O . GLU A 1 109 ? -2.699 -29.702 50.975 1.00 54.81 109 GLU A O 1
ATOM 796 N N . SER A 1 110 ? -2.302 -27.886 49.758 1.00 54.41 110 SER A N 1
ATOM 797 C CA . SER A 1 110 ? -1.873 -27.096 50.911 1.00 54.41 110 SER A CA 1
ATOM 798 C C . SER A 1 110 ? -2.029 -25.612 50.629 1.00 54.41 110 SER A C 1
ATOM 800 O O . SER A 1 110 ? -1.128 -24.922 50.158 1.00 54.41 110 SER A O 1
ATOM 802 N N . THR A 1 111 ? -3.221 -25.123 50.959 1.00 54.91 111 THR A N 1
ATOM 803 C CA . THR A 1 111 ? -3.457 -23.757 51.423 1.00 54.91 111 THR A CA 1
ATOM 804 C C . THR A 1 111 ? -2.616 -23.495 52.671 1.00 54.91 111 THR A C 1
ATOM 806 O O . THR A 1 111 ? -2.872 -24.069 53.728 1.00 54.91 111 THR A O 1
ATOM 809 N N . SER A 1 112 ? -1.630 -22.606 52.567 1.00 58.88 112 SER A N 1
ATOM 810 C CA . SER A 1 112 ? -0.992 -21.988 53.729 1.00 58.88 112 SER A CA 1
ATOM 811 C C . SER A 1 112 ? -1.524 -20.565 53.864 1.00 58.88 112 SER A C 1
ATOM 813 O O . SER A 1 112 ? -1.038 -19.631 53.230 1.00 58.88 112 SER A O 1
ATOM 815 N N . GLU A 1 113 ? -2.562 -20.418 54.685 1.00 53.94 113 GLU A N 1
ATOM 816 C CA . GLU A 1 113 ? -2.843 -19.161 55.367 1.00 53.94 113 GLU A CA 1
ATOM 817 C C . GLU A 1 113 ? -1.845 -19.033 56.523 1.00 53.94 113 GLU A C 1
ATOM 819 O O . GLU A 1 113 ? -1.785 -19.899 57.396 1.00 53.94 113 GLU A O 1
ATOM 824 N N . LEU A 1 114 ? -1.052 -17.961 56.542 1.00 57.75 114 LEU A N 1
ATOM 825 C CA . LEU A 1 114 ? -0.283 -17.572 57.721 1.00 57.75 114 LEU A CA 1
ATOM 826 C C . LEU A 1 114 ? -0.767 -16.193 58.171 1.00 57.75 114 LEU A C 1
ATOM 828 O O . LEU A 1 114 ? -0.311 -15.157 57.689 1.00 57.75 114 LEU A O 1
ATOM 832 N N . GLY A 1 115 ? -1.751 -16.204 59.067 1.00 52.19 115 GLY A N 1
ATOM 833 C CA . GLY A 1 115 ? -2.214 -15.027 59.787 1.00 52.19 115 GLY A CA 1
ATOM 834 C C . GLY A 1 115 ? -1.437 -14.811 61.089 1.00 52.19 115 GLY A C 1
ATOM 835 O O . GLY A 1 115 ? -1.285 -15.737 61.876 1.00 52.19 115 GLY A O 1
ATOM 836 N N . THR A 1 116 ? -1.037 -13.550 61.293 1.00 53.94 116 THR A N 1
ATOM 837 C CA . THR A 1 116 ? -0.890 -12.793 62.560 1.00 53.94 116 THR A CA 1
ATOM 838 C C . THR A 1 116 ? -0.072 -13.356 63.729 1.00 53.94 116 THR A C 1
ATOM 840 O O . THR A 1 116 ? -0.486 -14.313 64.370 1.00 53.94 116 THR A O 1
ATOM 843 N N . ASP A 1 117 ? 0.934 -12.584 64.164 1.00 56.22 117 ASP A N 1
ATOM 844 C CA . ASP A 1 117 ? 1.111 -12.278 65.594 1.00 56.22 117 ASP A CA 1
ATOM 845 C C . ASP A 1 117 ? 1.721 -10.875 65.817 1.00 56.22 117 ASP A C 1
ATOM 847 O O . ASP A 1 117 ? 2.455 -10.347 64.981 1.00 56.22 117 ASP A O 1
ATOM 851 N N . ALA A 1 118 ? 1.314 -10.262 66.925 1.00 54.91 118 ALA A N 1
ATOM 852 C CA . ALA A 1 118 ? 1.445 -8.873 67.343 1.00 54.91 118 ALA A CA 1
ATOM 853 C C . ALA A 1 118 ? 2.714 -8.587 68.177 1.00 54.91 118 ALA A C 1
ATOM 855 O O . ALA A 1 118 ? 3.300 -9.493 68.759 1.00 54.91 118 ALA A O 1
ATOM 856 N N . GLY A 1 119 ? 3.094 -7.305 68.326 1.00 51.41 119 GLY A N 1
ATOM 857 C CA . GLY A 1 119 ? 4.092 -6.913 69.339 1.00 51.41 119 GLY A CA 1
ATOM 858 C C . GLY A 1 119 ? 4.703 -5.504 69.253 1.00 51.41 119 GLY A C 1
ATOM 859 O O . GLY A 1 119 ? 5.859 -5.360 68.889 1.00 51.41 119 GLY A O 1
ATOM 860 N N . THR A 1 120 ? 3.915 -4.472 69.567 1.00 56.06 120 THR A N 1
ATOM 86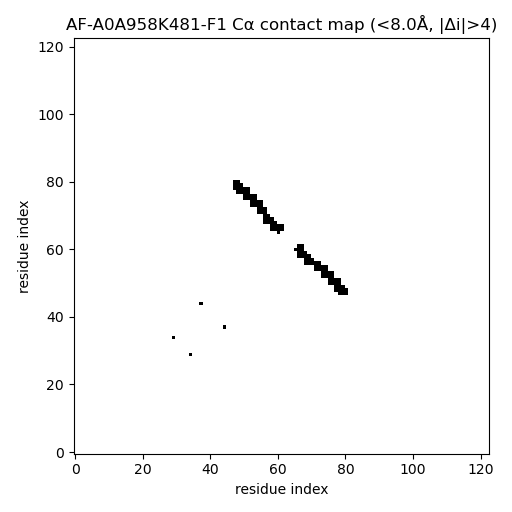1 C CA . THR A 1 120 ? 4.127 -3.449 70.627 1.00 56.06 120 THR A CA 1
ATOM 862 C C . THR A 1 120 ? 5.565 -3.023 71.062 1.00 56.06 120 THR A C 1
ATOM 864 O O . THR A 1 120 ? 6.257 -3.784 71.725 1.00 56.06 120 THR A O 1
ATOM 867 N N . THR A 1 121 ? 5.870 -1.730 70.807 1.00 53.34 121 THR A N 1
ATOM 868 C CA . THR A 1 121 ? 6.540 -0.673 71.640 1.00 53.34 121 THR A CA 1
ATOM 869 C C . THR A 1 121 ? 8.050 -0.708 71.978 1.00 53.34 121 THR A C 1
ATOM 871 O O . THR A 1 121 ? 8.525 -1.629 72.624 1.00 53.34 121 THR A O 1
ATOM 874 N N . GLU A 1 122 ? 8.774 0.381 71.646 1.00 49.94 122 GLU A N 1
ATOM 875 C CA . GLU A 1 122 ? 9.399 1.392 72.557 1.00 49.94 122 GLU A CA 1
ATOM 876 C C . GLU A 1 122 ? 10.572 2.147 71.890 1.00 49.94 122 GLU A C 1
ATOM 878 O O . GLU A 1 122 ? 11.428 1.530 71.259 1.00 49.94 122 GLU A O 1
ATOM 883 N N . GLY A 1 123 ? 10.617 3.481 72.067 1.00 46.09 123 GLY A N 1
ATOM 884 C CA . GLY A 1 123 ? 11.764 4.348 71.744 1.00 46.09 123 GLY A CA 1
ATOM 885 C C . GLY A 1 123 ? 11.425 5.644 71.025 1.00 46.09 123 GLY A C 1
ATOM 886 O O . GLY A 1 123 ? 11.656 5.686 69.799 1.00 46.09 123 GLY A O 1
#